Protein AF-A0A3D3ZJL8-F1 (afdb_monomer)

Foldseek 3Di:
DDDDDLVVVLVVLVVVQVVCVVVVLVQWDKAQNDCQAQNHGPSDIDTDSHDCVVVVHDPGDHNPVVVVVVVVVVVVVVVVVVVVVCVVVVPD

Sequence (92 aa):
IQFGEVEQLKSNARARLGLLHERGVEDARLYGVDDNILEGGLNSFFLLLDEPAIYNLPENPLRPSNNVVPASLWTVVTALLLGLMGIIFFKE

Structure (mmCIF, N/CA/C/O backbone):
data_AF-A0A3D3ZJL8-F1
#
_entry.id   AF-A0A3D3ZJL8-F1
#
loop_
_atom_site.group_PDB
_atom_site.id
_atom_site.type_symbol
_atom_site.label_atom_id
_atom_site.label_alt_id
_atom_site.label_comp_id
_atom_site.label_asym_id
_atom_site.label_entity_id
_atom_site.label_seq_id
_atom_site.pdbx_PDB_ins_code
_atom_site.Cartn_x
_atom_site.Cartn_y
_atom_site.Cartn_z
_atom_site.occupancy
_atom_site.B_iso_or_equiv
_atom_site.auth_seq_id
_atom_site.auth_comp_id
_atom_site.auth_asym_id
_atom_site.auth_atom_id
_atom_site.pdbx_PDB_model_num
ATOM 1 N N . ILE A 1 1 ? -11.738 10.389 11.162 1.00 87.81 1 ILE A N 1
ATOM 2 C CA . ILE A 1 1 ? -10.330 10.386 10.697 1.00 87.81 1 ILE A CA 1
ATOM 3 C C . ILE A 1 1 ? -9.457 10.685 11.908 1.00 87.81 1 ILE A C 1
ATOM 5 O O . ILE A 1 1 ? -9.800 11.598 12.648 1.00 87.81 1 ILE A O 1
ATOM 9 N N . GLN A 1 2 ? -8.421 9.882 12.157 1.00 93.50 2 GLN A N 1
ATOM 10 C CA . GLN A 1 2 ? -7.432 10.114 13.218 1.00 93.50 2 GLN A CA 1
ATOM 11 C C . GLN A 1 2 ? -6.101 10.508 12.569 1.00 93.50 2 GLN A C 1
ATOM 13 O O . GLN A 1 2 ? -5.801 10.037 11.475 1.00 93.50 2 GLN A O 1
ATOM 18 N N . PHE A 1 3 ? -5.333 11.376 13.221 1.00 95.06 3 PHE A N 1
ATOM 19 C CA . PHE A 1 3 ? -4.052 11.880 12.725 1.00 95.06 3 PHE A CA 1
ATOM 20 C C . PHE A 1 3 ? -3.074 12.033 13.893 1.00 95.06 3 PHE A C 1
ATOM 22 O O . PHE A 1 3 ? -3.498 12.349 15.005 1.00 95.06 3 PHE A O 1
ATOM 29 N N . GLY A 1 4 ? -1.786 11.795 13.652 1.00 95.00 4 GLY A N 1
ATOM 30 C CA . GLY A 1 4 ? -0.760 11.767 14.690 1.00 95.00 4 GLY A CA 1
ATOM 31 C C . GLY A 1 4 ? 0.443 10.918 14.290 1.00 95.00 4 GLY A C 1
ATOM 32 O O . GLY A 1 4 ? 0.670 10.661 13.109 1.00 95.00 4 GLY A O 1
ATOM 33 N N . GLU A 1 5 ? 1.207 10.484 15.288 1.00 94.44 5 GLU A N 1
ATOM 34 C CA . GLU A 1 5 ? 2.372 9.623 15.092 1.00 94.44 5 GLU A CA 1
ATOM 35 C C . GLU A 1 5 ? 1.973 8.264 14.496 1.00 94.44 5 GLU A C 1
ATOM 37 O O . GLU A 1 5 ? 1.071 7.591 14.999 1.00 94.44 5 GLU A O 1
ATOM 42 N N . VAL A 1 6 ? 2.661 7.854 13.425 1.00 91.88 6 VAL A N 1
ATOM 43 C CA . VAL A 1 6 ? 2.310 6.664 12.634 1.00 91.88 6 VAL A CA 1
ATOM 44 C C . VAL A 1 6 ? 2.271 5.403 13.496 1.00 91.88 6 VAL A C 1
ATOM 46 O O . VAL A 1 6 ? 1.287 4.671 13.443 1.00 91.88 6 VAL A O 1
ATOM 49 N N . GLU A 1 7 ? 3.283 5.167 14.332 1.00 91.88 7 GLU A N 1
ATOM 50 C CA . GLU A 1 7 ? 3.348 3.964 15.172 1.00 91.88 7 GLU A CA 1
ATOM 51 C C . GLU A 1 7 ? 2.220 3.914 16.214 1.00 91.88 7 GLU A C 1
ATOM 53 O O . GLU A 1 7 ? 1.583 2.873 16.404 1.00 91.88 7 GLU A O 1
ATOM 58 N N . GLN A 1 8 ? 1.881 5.059 16.816 1.00 95.12 8 GLN A N 1
ATOM 59 C CA . GLN A 1 8 ? 0.742 5.175 17.728 1.00 95.12 8 GLN A CA 1
ATOM 60 C C . GLN A 1 8 ? -0.574 4.856 17.004 1.00 95.12 8 GLN A C 1
ATOM 62 O O . GLN A 1 8 ? -1.400 4.091 17.507 1.00 95.12 8 GLN A O 1
ATOM 67 N N . LEU A 1 9 ? -0.769 5.410 15.803 1.00 95.00 9 LEU A N 1
ATOM 68 C CA . LEU A 1 9 ? -1.966 5.157 15.007 1.00 95.00 9 LEU A CA 1
ATOM 69 C C . LEU A 1 9 ? -2.057 3.683 14.585 1.00 95.00 9 LEU A C 1
ATOM 71 O O . LEU A 1 9 ? -3.146 3.111 14.650 1.00 95.00 9 LEU A O 1
ATOM 75 N N . LYS A 1 10 ? -0.943 3.051 14.182 1.00 93.44 10 LYS A N 1
ATOM 76 C CA . LYS A 1 10 ? -0.902 1.622 13.826 1.00 93.44 10 LYS A CA 1
ATOM 77 C C . LYS A 1 10 ? -1.327 0.759 15.015 1.00 93.44 10 LYS A C 1
ATOM 79 O O . LYS A 1 10 ? -2.163 -0.131 14.858 1.00 93.44 10 LYS A O 1
ATOM 84 N N . SER A 1 11 ? -0.810 1.052 16.210 1.00 95.12 11 SER A N 1
ATOM 85 C CA . SER A 1 11 ? -1.195 0.364 17.449 1.00 95.12 11 SER A CA 1
ATOM 86 C C . SER A 1 11 ? -2.698 0.494 17.733 1.00 95.12 11 SER A C 1
ATOM 88 O O . SER A 1 11 ? -3.396 -0.509 17.907 1.00 95.12 11 SER A O 1
ATOM 90 N N . ASN A 1 12 ? -3.230 1.718 17.669 1.00 95.94 12 ASN A N 1
ATOM 91 C CA . ASN A 1 12 ? -4.654 1.988 17.881 1.00 95.94 12 ASN A CA 1
ATOM 92 C C . ASN A 1 12 ? -5.543 1.256 16.863 1.00 95.94 12 ASN A C 1
ATOM 94 O O . ASN A 1 12 ? -6.614 0.758 17.212 1.00 95.94 12 ASN A O 1
ATOM 98 N N . ALA A 1 13 ? -5.104 1.174 15.607 1.00 95.50 13 ALA A N 1
ATOM 99 C CA . ALA A 1 13 ? -5.838 0.502 14.544 1.00 95.50 13 ALA A CA 1
ATOM 100 C C . ALA A 1 13 ? -5.902 -1.017 14.749 1.00 95.50 13 ALA A C 1
ATOM 102 O O . ALA A 1 13 ? -6.977 -1.597 14.602 1.00 95.50 13 ALA A O 1
ATOM 103 N N . ARG A 1 14 ? -4.798 -1.651 15.171 1.00 95.88 14 ARG A N 1
ATOM 104 C CA . ARG A 1 14 ? -4.783 -3.079 15.539 1.00 95.88 14 ARG A CA 1
ATOM 105 C C . ARG A 1 14 ? -5.685 -3.368 16.735 1.00 95.88 14 ARG A C 1
ATOM 107 O O . ARG A 1 14 ? -6.465 -4.313 16.693 1.00 95.88 14 ARG A O 1
ATOM 114 N N . ALA A 1 15 ? -5.641 -2.525 17.768 1.00 96.88 15 ALA A N 1
ATOM 115 C CA . ALA A 1 15 ? -6.537 -2.658 18.916 1.00 96.88 15 ALA A CA 1
ATOM 116 C C . ALA A 1 15 ? -8.011 -2.535 18.495 1.00 96.88 15 ALA A C 1
ATOM 118 O O . ALA A 1 15 ? -8.865 -3.311 18.923 1.00 96.88 15 ALA A O 1
ATOM 119 N N . ARG A 1 16 ? -8.320 -1.584 17.606 1.00 96.81 16 ARG A N 1
ATOM 120 C CA . ARG A 1 16 ? -9.676 -1.403 17.085 1.00 96.81 16 ARG A CA 1
ATOM 121 C C . ARG A 1 16 ? -10.141 -2.580 16.227 1.00 96.81 16 ARG A C 1
ATOM 123 O O . ARG A 1 16 ? -11.316 -2.923 16.314 1.00 96.81 16 ARG A O 1
ATOM 130 N N . LEU A 1 17 ? -9.253 -3.173 15.432 1.00 96.94 17 LEU A N 1
ATOM 131 C CA . LEU A 1 17 ? -9.541 -4.379 14.659 1.00 96.94 17 LEU A CA 1
ATOM 132 C C . LEU A 1 17 ? -9.943 -5.537 15.583 1.00 96.94 17 LEU A C 1
ATOM 134 O O . LEU A 1 17 ? -11.009 -6.112 15.390 1.00 96.94 17 LEU A O 1
ATOM 138 N N . GLY A 1 18 ? -9.163 -5.794 16.639 1.00 97.06 18 GLY A N 1
ATOM 139 C CA . GLY A 1 18 ? -9.495 -6.826 17.629 1.00 97.06 18 GLY A CA 1
ATOM 140 C C . GLY A 1 18 ? -10.873 -6.612 18.262 1.00 97.06 18 GLY A C 1
ATOM 141 O O . GLY A 1 18 ? -11.690 -7.526 18.292 1.00 97.06 18 GLY A O 1
ATOM 142 N N . LEU A 1 19 ? -11.196 -5.371 18.646 1.00 97.38 19 LEU A N 1
ATOM 143 C CA . LEU A 1 19 ? -12.524 -5.025 19.171 1.00 97.38 19 LEU A CA 1
ATOM 144 C C . LEU A 1 19 ? -13.670 -5.253 18.173 1.00 97.38 19 LEU A C 1
ATOM 146 O O . LEU A 1 19 ? -14.810 -5.429 18.597 1.00 97.38 19 LEU A O 1
ATOM 150 N N . LEU A 1 20 ? -13.423 -5.159 16.864 1.00 97.12 20 LEU A N 1
ATOM 151 C CA . LEU A 1 20 ? -14.438 -5.439 15.843 1.00 97.12 20 LEU A CA 1
ATOM 152 C C . LEU A 1 20 ? -14.640 -6.942 15.663 1.00 97.12 20 LEU A C 1
ATOM 154 O O . LEU A 1 20 ? -15.785 -7.390 15.613 1.00 97.12 20 LEU A O 1
ATOM 158 N N . HIS A 1 21 ? -13.548 -7.706 15.648 1.00 97.12 21 HIS A N 1
ATOM 159 C CA . HIS A 1 21 ? -13.591 -9.167 15.609 1.00 97.12 21 HIS A CA 1
ATOM 160 C C . HIS A 1 21 ? -14.317 -9.739 16.831 1.00 97.12 21 HIS A C 1
ATOM 162 O O . HIS A 1 21 ? -15.232 -10.539 16.672 1.00 97.12 21 HIS A O 1
ATOM 168 N N . GLU A 1 22 ? -14.036 -9.237 18.037 1.00 97.00 22 GLU A N 1
ATOM 169 C CA . GLU A 1 22 ? -14.758 -9.616 19.266 1.00 97.00 22 GLU A CA 1
ATOM 170 C C . GLU A 1 22 ? -16.265 -9.311 19.214 1.00 97.00 22 GLU A C 1
ATOM 172 O O . GLU A 1 22 ? -17.063 -9.946 19.902 1.00 97.00 22 GLU A O 1
ATOM 177 N N . 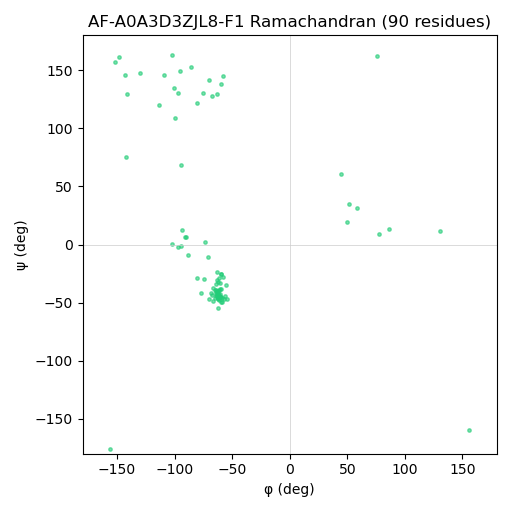ARG A 1 23 ? -16.673 -8.330 18.402 1.00 96.31 23 ARG A N 1
ATOM 178 C CA .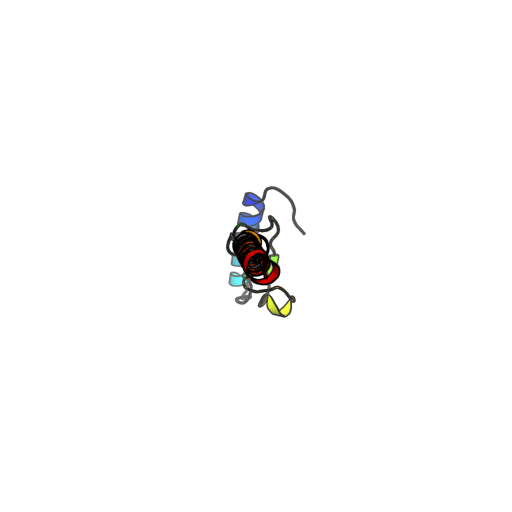 ARG A 1 23 ? -18.079 -7.942 18.204 1.00 96.31 23 ARG A CA 1
ATOM 179 C C . ARG A 1 23 ? -18.752 -8.685 17.047 1.00 96.31 23 ARG A C 1
ATOM 181 O O . ARG A 1 23 ? -19.885 -8.348 16.712 1.00 96.31 23 ARG A O 1
ATOM 188 N N . GLY A 1 24 ? -18.077 -9.669 16.451 1.00 96.12 24 GLY A N 1
ATOM 189 C CA . GLY A 1 24 ? -18.602 -10.508 15.372 1.00 96.12 24 GLY A CA 1
ATOM 190 C C . GLY A 1 24 ? -18.438 -9.933 13.964 1.00 96.12 24 GLY A C 1
ATOM 191 O O . GLY A 1 24 ? -19.069 -10.430 13.039 1.00 96.12 24 GLY A O 1
ATOM 192 N N . VAL A 1 25 ? -17.622 -8.891 13.775 1.00 96.31 25 VAL A N 1
ATOM 193 C CA . VAL A 1 25 ? -17.333 -8.325 12.445 1.00 96.31 25 VAL A CA 1
ATOM 194 C C . VAL A 1 25 ? -16.050 -8.947 11.894 1.00 96.31 25 VAL A C 1
ATOM 196 O O . VAL A 1 25 ? -15.024 -8.277 11.826 1.00 96.31 25 VAL A O 1
ATOM 199 N N . GLU A 1 26 ? -16.084 -10.239 11.563 1.00 94.38 26 GLU A N 1
ATOM 200 C CA . GLU A 1 26 ? -14.895 -11.028 11.183 1.00 94.38 26 GLU A CA 1
ATOM 201 C C . GLU A 1 26 ? -14.214 -10.539 9.893 1.00 94.38 26 GLU A C 1
ATOM 203 O O . GLU A 1 26 ? -12.988 -10.584 9.791 1.00 94.38 26 GLU A O 1
ATOM 208 N N . ASP A 1 27 ? -14.980 -9.972 8.957 1.00 94.88 27 ASP A N 1
ATOM 209 C CA . ASP A 1 27 ? -14.471 -9.468 7.670 1.00 94.88 27 ASP A CA 1
ATOM 210 C C . ASP A 1 27 ? -13.624 -8.191 7.790 1.00 94.88 27 ASP A C 1
ATOM 212 O O . ASP A 1 27 ? -12.945 -7.785 6.833 1.00 94.88 27 ASP A O 1
ATOM 216 N N . ALA A 1 28 ? -13.635 -7.565 8.976 1.00 96.38 28 ALA A N 1
ATOM 217 C CA . ALA A 1 28 ? -12.855 -6.373 9.243 1.00 96.38 28 ALA A CA 1
ATOM 218 C C . ALA A 1 28 ? -11.358 -6.641 9.048 1.00 96.38 28 ALA A C 1
ATOM 220 O O . ALA A 1 28 ? -10.819 -7.665 9.472 1.00 96.38 28 ALA A O 1
ATOM 221 N N . ARG A 1 29 ? -10.667 -5.688 8.422 1.00 93.69 29 ARG A N 1
ATOM 222 C CA . ARG A 1 29 ? -9.245 -5.801 8.080 1.00 93.69 29 ARG A CA 1
ATOM 223 C C . ARG A 1 29 ? -8.569 -4.444 8.023 1.00 93.69 29 ARG A C 1
ATOM 225 O O . ARG A 1 29 ? -9.206 -3.414 7.809 1.00 93.69 29 ARG A O 1
ATOM 232 N N . LEU A 1 30 ? -7.254 -4.444 8.195 1.00 93.88 30 LEU A N 1
ATOM 233 C CA . LEU A 1 30 ? -6.434 -3.248 8.042 1.00 93.88 30 LEU A CA 1
ATOM 234 C C . LEU A 1 30 ? -5.824 -3.213 6.642 1.00 93.88 30 LEU A C 1
ATOM 236 O O . LEU A 1 30 ? -5.223 -4.182 6.194 1.00 93.88 30 LEU A O 1
ATOM 240 N N . TYR A 1 31 ? -5.966 -2.079 5.965 1.00 92.25 31 TYR A N 1
ATOM 241 C CA . TYR A 1 31 ? -5.439 -1.846 4.627 1.00 92.25 31 TYR A CA 1
ATOM 242 C C . TYR A 1 31 ? -4.343 -0.782 4.672 1.00 92.25 31 TYR A C 1
ATOM 244 O O . TYR A 1 31 ? -4.594 0.350 5.088 1.00 92.25 31 TYR A O 1
ATOM 252 N N . GLY A 1 32 ? -3.127 -1.143 4.251 1.00 89.31 32 GLY A N 1
ATOM 253 C CA . GLY A 1 32 ? -1.966 -0.241 4.213 1.00 89.31 32 GLY A CA 1
ATOM 254 C C . GLY A 1 32 ? -1.285 0.021 5.558 1.00 89.31 32 GLY A C 1
ATOM 255 O O . GLY A 1 32 ? -0.439 0.908 5.636 1.00 89.31 32 GLY A O 1
ATOM 256 N N . VAL A 1 33 ? -1.655 -0.712 6.618 1.00 89.56 33 VAL A N 1
ATOM 257 C CA . VAL A 1 33 ? -1.020 -0.581 7.945 1.00 89.56 33 VAL A CA 1
ATOM 258 C C . VAL A 1 33 ? 0.376 -1.213 7.978 1.00 89.56 33 VAL A C 1
ATOM 260 O O . VAL A 1 33 ? 1.248 -0.747 8.713 1.00 89.56 33 VAL A O 1
ATOM 263 N N . ASP A 1 34 ? 0.565 -2.247 7.160 1.00 82.00 34 ASP A N 1
ATOM 264 C CA . ASP A 1 34 ? 1.816 -2.967 6.965 1.00 82.00 34 ASP A CA 1
ATOM 265 C C . ASP A 1 34 ? 2.485 -2.523 5.659 1.00 82.00 34 ASP A C 1
ATOM 267 O O . ASP A 1 34 ? 1.842 -1.971 4.759 1.00 82.00 34 ASP A O 1
ATOM 271 N N . ASP A 1 35 ? 3.772 -2.831 5.520 1.00 75.50 35 ASP A N 1
ATOM 272 C CA . ASP A 1 35 ? 4.598 -2.368 4.397 1.00 75.50 35 ASP A CA 1
ATOM 273 C C . ASP A 1 35 ? 4.299 -3.082 3.064 1.00 75.50 35 ASP A C 1
ATOM 275 O O . ASP A 1 35 ? 4.929 -2.786 2.049 1.00 75.50 35 ASP A O 1
ATOM 279 N N . ASN A 1 36 ? 3.313 -3.984 3.049 1.00 75.31 36 ASN A N 1
ATOM 280 C CA . ASN A 1 36 ? 2.885 -4.733 1.867 1.00 75.31 36 ASN A CA 1
ATOM 281 C C . ASN A 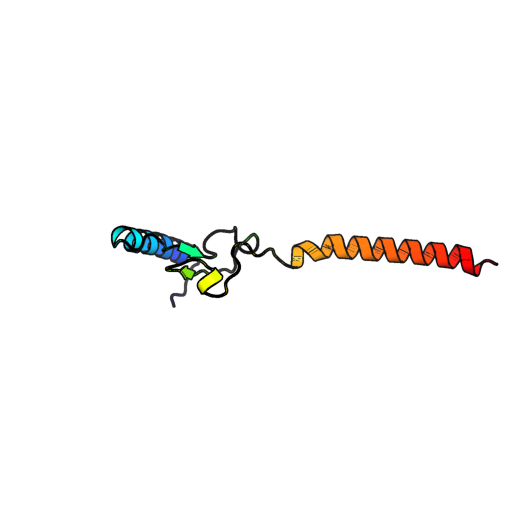1 36 ? 2.299 -3.822 0.780 1.00 75.31 36 ASN A C 1
ATOM 283 O O . ASN A 1 36 ? 2.475 -4.080 -0.406 1.00 75.31 36 ASN A O 1
ATOM 287 N N . ILE A 1 37 ? 1.613 -2.744 1.169 1.00 81.62 37 ILE A N 1
ATOM 288 C CA . ILE A 1 37 ? 1.032 -1.802 0.210 1.00 81.62 37 ILE A CA 1
ATOM 289 C C . ILE A 1 37 ? 2.120 -0.852 -0.271 1.00 81.62 37 ILE A C 1
ATOM 291 O O . ILE A 1 37 ? 2.710 -0.117 0.528 1.00 81.62 37 ILE A O 1
ATOM 295 N N . LEU A 1 38 ? 2.343 -0.840 -1.590 1.00 78.00 38 LEU A N 1
ATOM 296 C CA . LEU A 1 38 ? 3.359 -0.016 -2.232 1.00 78.00 38 LEU A CA 1
ATOM 297 C C . LEU A 1 38 ? 4.738 -0.194 -1.584 1.00 78.00 38 LEU A C 1
ATOM 299 O O . LEU A 1 38 ? 5.455 0.787 -1.490 1.00 78.00 38 LEU A O 1
ATOM 303 N N . GLU A 1 39 ? 5.120 -1.380 -1.103 1.00 73.69 39 GLU A N 1
ATOM 304 C CA . GLU A 1 39 ? 6.488 -1.683 -0.633 1.00 73.69 39 GLU A CA 1
ATOM 305 C C . GLU A 1 39 ? 7.099 -0.572 0.255 1.00 73.69 39 GLU A C 1
ATOM 307 O O . GLU A 1 39 ? 8.056 0.104 -0.127 1.00 73.69 39 GLU A O 1
ATOM 312 N N . GLY A 1 40 ? 6.472 -0.276 1.395 1.00 69.00 40 GLY A N 1
ATOM 313 C CA . GLY A 1 40 ? 6.943 0.745 2.349 1.00 69.00 40 GLY A CA 1
ATOM 314 C C . GLY A 1 40 ? 5.892 1.756 2.810 1.00 69.00 40 GLY A C 1
ATOM 315 O O . GLY A 1 40 ? 6.252 2.774 3.399 1.00 69.00 40 GLY A O 1
ATOM 316 N N . GLY A 1 41 ? 4.612 1.499 2.522 1.00 74.62 41 GLY A N 1
ATOM 317 C CA . GLY A 1 41 ? 3.487 2.209 3.125 1.00 74.62 41 GLY A CA 1
ATOM 318 C C . GLY A 1 41 ? 3.239 3.629 2.598 1.00 74.62 41 GLY A C 1
ATOM 319 O O . GLY A 1 41 ? 4.082 4.272 1.972 1.00 74.62 41 GLY A O 1
ATOM 320 N N . LEU A 1 42 ? 2.029 4.130 2.865 1.00 73.62 42 LEU A N 1
ATOM 321 C CA . LEU A 1 42 ? 1.570 5.475 2.483 1.00 73.62 42 LEU A CA 1
ATOM 322 C C . LEU A 1 42 ? 1.584 6.474 3.652 1.00 73.62 42 LEU A C 1
ATOM 324 O O . LEU A 1 42 ? 1.138 7.608 3.489 1.00 73.62 42 LEU A O 1
ATOM 328 N N . ASN A 1 43 ? 2.009 6.042 4.851 1.00 85.62 43 ASN A N 1
ATOM 329 C CA . ASN A 1 43 ? 1.717 6.705 6.138 1.00 85.62 43 ASN A CA 1
ATOM 330 C C . ASN A 1 43 ? 0.221 7.027 6.336 1.00 85.62 43 ASN A C 1
ATOM 332 O O . ASN A 1 43 ? -0.163 7.854 7.158 1.00 85.62 43 ASN A O 1
ATOM 336 N N . SER A 1 44 ? -0.625 6.351 5.567 1.00 89.38 44 SER A N 1
ATOM 337 C CA . SER A 1 44 ? -2.070 6.445 5.565 1.00 89.38 44 SER A CA 1
ATOM 338 C C . SER A 1 44 ? -2.594 5.036 5.369 1.00 89.38 44 SER A C 1
ATOM 340 O O . SER A 1 44 ? -2.131 4.310 4.488 1.00 89.38 44 SER A O 1
ATOM 342 N N . PHE A 1 45 ? -3.515 4.641 6.231 1.00 92.38 45 PHE A N 1
ATOM 343 C CA . PHE A 1 45 ? -4.083 3.307 6.250 1.00 92.38 45 PHE A CA 1
ATOM 344 C C . PHE A 1 45 ? -5.525 3.371 6.728 1.00 92.38 45 PHE A C 1
ATOM 346 O O . PHE A 1 45 ? -5.962 4.348 7.346 1.00 92.38 45 PHE A O 1
ATOM 353 N N . PHE A 1 46 ? -6.264 2.312 6.434 1.00 93.56 46 PHE A N 1
ATOM 354 C CA . PHE A 1 46 ? -7.703 2.259 6.629 1.00 93.56 46 PHE A CA 1
ATOM 355 C C . PHE A 1 46 ? -8.088 0.992 7.379 1.00 93.56 46 PHE A C 1
ATOM 357 O O . PHE A 1 46 ? -7.459 -0.053 7.233 1.00 93.56 46 PHE A O 1
ATOM 364 N N . LEU A 1 47 ? -9.143 1.096 8.179 1.00 95.25 47 LEU A N 1
ATOM 365 C CA . LEU A 1 47 ? -9.838 -0.049 8.747 1.00 95.25 47 LEU A CA 1
ATOM 366 C C . LEU A 1 47 ? -11.077 -0.283 7.889 1.00 95.25 47 LEU A C 1
ATOM 368 O O . LEU A 1 47 ? -11.993 0.540 7.894 1.00 95.25 47 LEU A O 1
ATOM 372 N N . LEU A 1 48 ? -11.056 -1.363 7.123 1.00 95.88 48 LEU A N 1
ATOM 373 C CA . LEU A 1 48 ? -12.138 -1.764 6.235 1.00 95.88 48 LEU A CA 1
ATOM 374 C C . LEU A 1 48 ? -13.017 -2.780 6.958 1.00 95.88 48 LEU A C 1
ATOM 376 O O . LEU A 1 48 ? -12.521 -3.526 7.802 1.00 95.88 48 LEU A O 1
ATOM 380 N N . LEU A 1 49 ? -14.310 -2.794 6.641 1.00 95.88 49 LEU A N 1
ATOM 381 C CA . LEU A 1 49 ? -15.256 -3.789 7.164 1.00 95.88 49 LEU A CA 1
ATOM 382 C C . LEU A 1 49 ? -15.476 -4.952 6.189 1.00 95.88 49 LEU A C 1
ATOM 384 O O . LEU A 1 49 ? -16.236 -5.856 6.503 1.00 95.88 49 LEU A O 1
ATOM 388 N N . ASP A 1 50 ?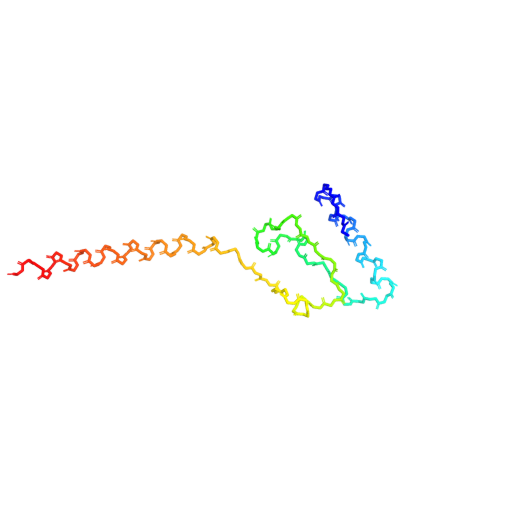 -14.841 -4.888 5.022 1.00 95.19 50 ASP A N 1
ATOM 389 C CA . ASP A 1 50 ? -14.993 -5.827 3.916 1.00 95.19 50 ASP A CA 1
ATOM 390 C C . ASP A 1 50 ? -13.722 -5.791 3.042 1.00 95.19 50 ASP A C 1
ATOM 392 O O . ASP A 1 50 ? -12.745 -5.092 3.356 1.00 95.19 50 ASP A O 1
ATOM 396 N N . GLU A 1 51 ? -13.721 -6.533 1.941 1.00 93.88 51 GLU A N 1
ATOM 397 C CA . GLU A 1 51 ? -12.639 -6.592 0.968 1.00 93.88 51 GLU A CA 1
ATOM 398 C C . GLU A 1 51 ? -12.294 -5.211 0.368 1.00 93.88 51 GLU A C 1
ATOM 400 O O . GLU A 1 51 ? -13.180 -4.389 0.109 1.00 93.88 51 GLU A O 1
ATOM 405 N N . PRO A 1 52 ? -11.004 -4.938 0.071 1.00 93.62 52 PRO A N 1
ATOM 406 C CA . PRO A 1 52 ? -10.571 -3.670 -0.522 1.00 93.62 52 PRO A CA 1
ATOM 407 C C . PRO A 1 52 ? -11.299 -3.329 -1.830 1.00 93.62 52 PRO A C 1
ATOM 409 O O . PRO A 1 52 ? -11.614 -2.161 -2.071 1.00 93.62 52 PRO A O 1
ATOM 412 N N . ALA A 1 53 ? -11.626 -4.342 -2.640 1.00 93.00 53 ALA A N 1
ATOM 413 C CA . ALA A 1 53 ? -12.289 -4.181 -3.930 1.00 93.00 53 ALA A CA 1
ATOM 414 C C . ALA A 1 53 ? -13.673 -3.514 -3.820 1.00 93.00 53 ALA A C 1
ATOM 416 O O . ALA A 1 53 ? -14.026 -2.710 -4.684 1.00 93.00 53 ALA A O 1
ATOM 417 N N . ILE A 1 54 ? -14.414 -3.758 -2.731 1.00 95.75 54 ILE A N 1
ATOM 418 C CA . ILE A 1 54 ? -15.713 -3.112 -2.459 1.00 95.75 54 ILE A CA 1
ATOM 419 C C . ILE A 1 54 ? -15.554 -1.596 -2.310 1.00 95.75 54 ILE A C 1
ATOM 421 O O . ILE A 1 54 ? -16.418 -0.818 -2.715 1.00 95.75 54 ILE A O 1
ATOM 425 N N . TYR A 1 55 ? -14.410 -1.167 -1.782 1.00 94.19 55 TYR A N 1
ATOM 426 C CA . TYR A 1 55 ? -14.042 0.238 -1.625 1.00 94.19 55 TYR A CA 1
ATOM 427 C C . TYR A 1 55 ? -13.224 0.778 -2.805 1.00 94.19 55 TYR A C 1
ATOM 429 O O . TYR A 1 55 ? -12.661 1.869 -2.711 1.00 94.19 55 TYR A O 1
ATOM 437 N N . ASN A 1 56 ? -13.156 0.034 -3.915 1.00 94.12 56 ASN A N 1
ATOM 438 C CA . ASN A 1 56 ? -12.375 0.375 -5.102 1.00 94.12 56 ASN A CA 1
ATOM 439 C C . ASN A 1 56 ? -10.871 0.557 -4.796 1.00 94.12 56 ASN A C 1
ATOM 441 O O . ASN A 1 56 ? -10.184 1.371 -5.421 1.00 94.12 56 ASN A O 1
ATOM 445 N N . LEU A 1 57 ? -10.371 -0.192 -3.809 1.00 91.50 57 LEU A N 1
ATOM 446 C CA . LEU A 1 57 ? -8.966 -0.235 -3.423 1.00 91.50 57 LEU A CA 1
ATOM 447 C C . LEU A 1 57 ? -8.300 -1.489 -4.018 1.00 91.50 57 LEU A C 1
ATOM 449 O O . LEU A 1 57 ? -8.872 -2.578 -3.941 1.00 91.50 57 LEU A O 1
ATOM 453 N N . PRO A 1 58 ? -7.098 -1.365 -4.605 1.00 90.12 58 PRO A N 1
ATOM 454 C CA . PRO A 1 58 ? -6.354 -2.511 -5.122 1.00 90.12 58 PRO A CA 1
ATOM 455 C C . PRO A 1 58 ? 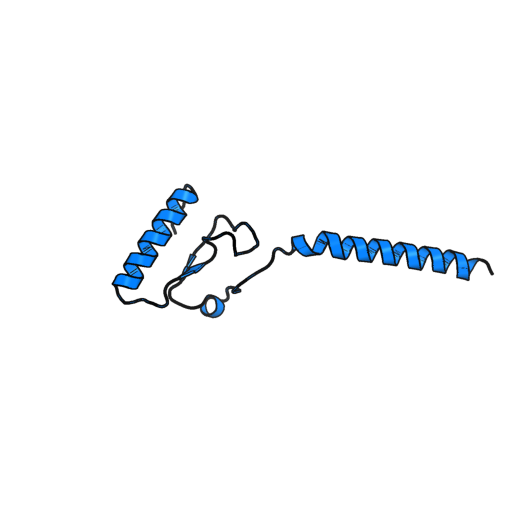-5.825 -3.383 -3.977 1.00 90.12 58 PRO A C 1
ATOM 457 O O . PRO A 1 58 ? -5.351 -2.857 -2.982 1.00 90.12 58 PRO A O 1
ATOM 460 N N . GLU A 1 59 ? -5.829 -4.708 -4.115 1.00 85.69 59 GLU A N 1
ATOM 461 C CA . GLU A 1 59 ? -5.370 -5.603 -3.036 1.00 85.69 59 GLU A CA 1
ATOM 462 C C . GLU A 1 59 ? -3.865 -5.507 -2.756 1.00 85.69 59 GLU A C 1
ATOM 464 O O . GLU A 1 59 ? -3.449 -5.467 -1.600 1.00 85.69 59 GLU A O 1
ATOM 469 N N . ASN A 1 60 ? -3.046 -5.464 -3.810 1.00 83.88 60 ASN A N 1
ATOM 470 C CA . ASN A 1 60 ? -1.589 -5.425 -3.698 1.00 83.88 60 ASN A CA 1
ATOM 471 C C . ASN A 1 60 ? -0.974 -4.515 -4.778 1.00 83.88 60 ASN A C 1
ATOM 473 O O . ASN A 1 60 ? -0.480 -4.996 -5.802 1.00 83.88 60 ASN A O 1
ATOM 477 N N . PRO A 1 61 ? -1.066 -3.184 -4.617 1.00 85.69 61 PRO A N 1
ATOM 478 C CA . PRO A 1 61 ? -0.493 -2.247 -5.567 1.00 85.69 61 PRO A CA 1
ATOM 479 C C . PRO A 1 61 ? 1.032 -2.172 -5.410 1.00 85.69 61 PRO A C 1
ATOM 481 O O . PRO A 1 61 ? 1.554 -1.938 -4.319 1.00 85.69 61 PRO A O 1
ATOM 484 N N . LEU A 1 62 ? 1.742 -2.295 -6.532 1.00 84.50 62 LEU A N 1
ATOM 485 C CA . LEU A 1 62 ? 3.189 -2.088 -6.618 1.00 84.50 62 LEU A CA 1
ATOM 486 C C . LEU A 1 62 ? 3.516 -0.604 -6.824 1.00 84.50 62 LEU A C 1
ATOM 488 O O . LEU A 1 62 ? 2.728 0.139 -7.420 1.00 84.50 62 LEU A O 1
ATOM 492 N N . ARG A 1 63 ? 4.702 -0.162 -6.384 1.00 87.62 63 ARG A N 1
ATOM 493 C CA . ARG A 1 63 ? 5.162 1.204 -6.672 1.00 87.62 63 ARG A CA 1
ATOM 494 C C . ARG A 1 63 ? 5.439 1.351 -8.174 1.00 87.62 63 ARG A C 1
ATOM 496 O O . ARG A 1 63 ? 6.270 0.614 -8.706 1.00 87.62 63 ARG A O 1
ATOM 503 N N . PRO A 1 64 ? 4.874 2.364 -8.857 1.00 87.12 64 PRO A N 1
ATOM 504 C CA . PRO A 1 64 ? 5.208 2.630 -10.259 1.00 87.12 64 PRO A CA 1
ATOM 505 C C . PRO A 1 64 ? 6.705 2.892 -10.488 1.00 87.12 64 PRO A C 1
ATOM 507 O O . PRO A 1 64 ? 7.235 2.590 -11.557 1.00 87.12 64 PRO A O 1
ATOM 510 N N . SER A 1 65 ? 7.409 3.411 -9.473 1.00 88.62 65 SER A N 1
ATOM 511 C CA . SER A 1 65 ? 8.855 3.660 -9.515 1.00 88.62 65 SER A CA 1
ATOM 512 C C . SER A 1 65 ? 9.687 2.404 -9.775 1.00 88.62 65 SER A C 1
ATOM 514 O O . SER A 1 65 ? 10.776 2.514 -10.338 1.00 88.62 65 SER A O 1
ATOM 516 N N . ASN A 1 66 ? 9.177 1.218 -9.432 1.00 89.06 66 ASN A N 1
ATOM 517 C CA . ASN A 1 66 ? 9.888 -0.047 -9.625 1.00 89.06 66 ASN A CA 1
ATOM 518 C C . ASN A 1 66 ? 10.143 -0.341 -11.111 1.00 89.06 66 ASN A C 1
ATOM 520 O O . ASN A 1 66 ? 11.112 -1.014 -11.458 1.00 89.06 66 ASN A O 1
ATOM 524 N N . ASN A 1 67 ? 9.335 0.240 -12.001 1.00 91.25 67 ASN A N 1
ATOM 525 C CA . ASN A 1 67 ? 9.465 0.052 -13.443 1.00 91.25 67 ASN A CA 1
ATOM 526 C C . ASN A 1 67 ? 10.424 1.049 -14.113 1.00 91.25 67 ASN A C 1
ATOM 528 O O . ASN A 1 67 ? 10.756 0.872 -15.284 1.00 91.25 67 ASN A O 1
ATOM 532 N N . VAL A 1 68 ? 10.901 2.080 -13.406 1.00 94.69 68 VAL A N 1
ATOM 533 C CA . VAL A 1 68 ? 11.719 3.150 -14.007 1.00 94.69 68 VAL A CA 1
ATOM 534 C C . VAL A 1 68 ? 13.072 2.624 -14.484 1.00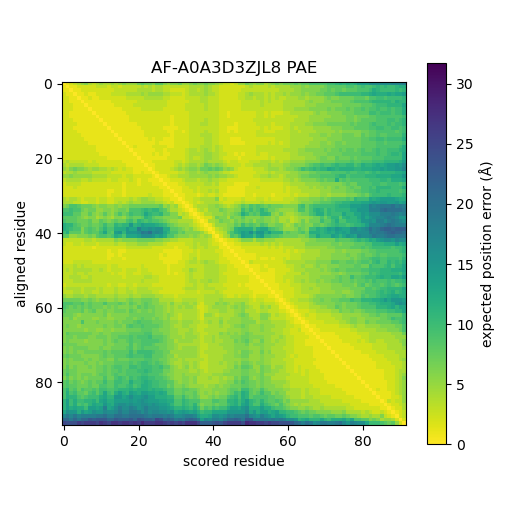 94.69 68 VAL A C 1
ATOM 536 O O . VAL A 1 68 ? 13.464 2.869 -15.624 1.00 94.69 68 VAL A O 1
ATOM 539 N N . VAL A 1 69 ? 13.782 1.880 -13.634 1.00 95.06 69 VAL A N 1
ATOM 540 C CA . VAL A 1 69 ? 15.104 1.318 -13.955 1.00 95.06 69 VAL A CA 1
ATOM 541 C C . VAL A 1 69 ? 15.047 0.336 -15.134 1.00 95.06 69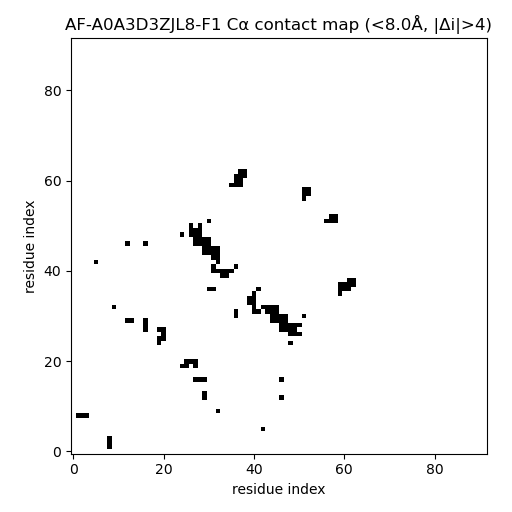 VAL A C 1
ATOM 543 O O . VAL A 1 69 ? 15.766 0.566 -16.110 1.00 95.06 69 VAL A O 1
ATOM 546 N N . PRO A 1 70 ? 14.205 -0.720 -15.122 1.00 95.38 70 PRO A N 1
ATOM 547 C CA . PRO A 1 70 ? 14.156 -1.663 -16.238 1.00 95.38 70 PRO A CA 1
ATOM 548 C C . PRO A 1 70 ? 13.714 -0.996 -17.547 1.00 95.38 70 PRO A C 1
ATOM 550 O O . PRO A 1 70 ? 14.310 -1.260 -18.590 1.00 95.38 70 PRO A O 1
ATOM 553 N N . ALA A 1 71 ? 12.733 -0.085 -17.513 1.00 95.44 71 ALA A N 1
ATOM 554 C CA . ALA A 1 71 ? 12.301 0.638 -18.712 1.00 95.44 71 ALA A CA 1
ATOM 555 C C . ALA A 1 71 ? 13.411 1.538 -19.286 1.00 95.44 71 ALA A C 1
ATOM 557 O O . ALA A 1 71 ? 13.609 1.599 -20.504 1.00 95.44 71 ALA A O 1
ATOM 558 N N . SER A 1 72 ? 14.178 2.201 -18.416 1.00 96.69 72 SER A N 1
ATOM 559 C CA . SER A 1 72 ? 15.322 3.023 -18.827 1.00 96.69 72 SER A CA 1
ATOM 560 C C . SER A 1 72 ? 16.402 2.184 -19.514 1.00 96.69 72 SER A C 1
ATOM 562 O O . SER A 1 72 ? 16.912 2.583 -20.559 1.00 96.69 72 SER A O 1
ATOM 564 N N . LEU A 1 73 ? 16.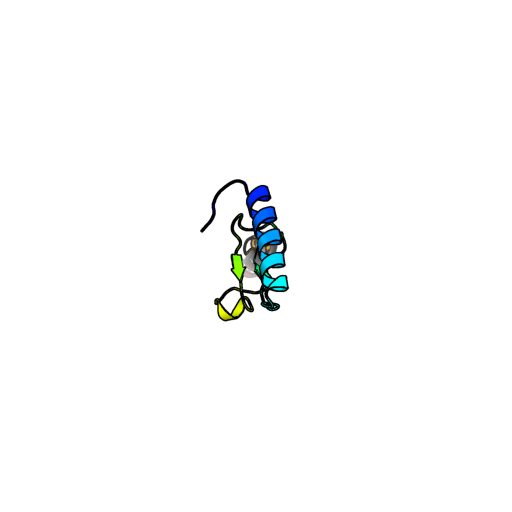709 0.993 -18.989 1.00 97.81 73 LEU A N 1
ATOM 565 C CA . LEU A 1 73 ? 17.679 0.078 -19.602 1.00 97.81 73 LEU A CA 1
ATOM 566 C C . LEU A 1 73 ? 17.243 -0.362 -21.003 1.00 97.81 73 LEU A C 1
ATOM 568 O O . LEU A 1 73 ? 18.039 -0.292 -21.938 1.00 97.81 73 LEU A O 1
ATOM 572 N N . TRP A 1 74 ? 15.975 -0.740 -21.176 1.00 97.75 74 TRP A N 1
ATOM 573 C CA . TRP A 1 74 ? 15.429 -1.080 -22.494 1.00 97.75 74 TRP A CA 1
ATOM 574 C C . TRP A 1 74 ? 15.524 0.074 -23.489 1.00 97.75 74 TRP A C 1
ATOM 576 O O . TRP A 1 74 ? 15.842 -0.139 -24.660 1.00 97.75 74 TRP A O 1
ATOM 586 N N . THR A 1 75 ? 15.300 1.299 -23.018 1.00 97.69 75 THR A N 1
ATOM 587 C CA . THR A 1 75 ? 15.408 2.505 -23.845 1.00 97.69 75 THR A CA 1
ATOM 588 C C . THR A 1 75 ? 16.847 2.719 -24.311 1.00 97.69 75 THR A C 1
ATOM 590 O O . THR A 1 75 ? 17.082 2.931 -25.500 1.00 97.69 75 THR A O 1
ATOM 593 N N . VAL A 1 76 ? 17.823 2.591 -23.405 1.00 98.25 76 VAL A N 1
ATOM 594 C CA . VAL A 1 76 ? 19.255 2.702 -23.730 1.00 98.25 76 VAL A CA 1
ATOM 595 C C . VAL A 1 76 ? 19.681 1.629 -24.731 1.00 98.25 76 VAL A C 1
ATOM 597 O O . VAL A 1 76 ? 20.307 1.950 -25.738 1.00 98.25 76 VAL A O 1
ATOM 600 N N . VAL A 1 77 ? 19.306 0.367 -24.504 1.00 98.38 77 VAL A N 1
ATOM 601 C CA . VAL A 1 77 ? 19.616 -0.742 -25.424 1.00 98.38 77 VAL A CA 1
ATOM 602 C C . VAL A 1 77 ? 19.032 -0.478 -26.811 1.00 98.38 77 VAL A C 1
ATOM 604 O O . VAL A 1 77 ? 19.736 -0.603 -27.812 1.00 98.38 77 VAL A O 1
ATOM 607 N N . THR A 1 78 ? 17.770 -0.054 -26.874 1.00 98.31 78 THR A N 1
ATOM 608 C CA . THR A 1 78 ? 17.094 0.263 -28.138 1.00 98.31 78 THR A CA 1
ATOM 609 C C . THR A 1 78 ? 17.800 1.401 -28.874 1.00 98.31 78 THR A C 1
ATOM 611 O O . THR A 1 78 ? 18.054 1.292 -30.072 1.00 98.31 78 THR A O 1
ATOM 614 N N . ALA A 1 79 ? 18.181 2.466 -28.164 1.00 98.31 79 ALA A N 1
ATOM 615 C CA . ALA A 1 79 ? 18.902 3.594 -28.745 1.00 98.31 79 ALA A CA 1
ATOM 616 C C . ALA A 1 79 ? 20.271 3.181 -29.314 1.00 98.31 79 ALA A C 1
ATOM 618 O O . ALA A 1 79 ? 20.623 3.597 -30.417 1.00 98.31 79 ALA A O 1
ATOM 619 N N . LEU A 1 80 ? 21.022 2.327 -28.606 1.00 98.38 80 LEU A N 1
ATOM 620 C CA . LEU A 1 80 ? 22.305 1.807 -29.088 1.00 98.38 80 LEU A CA 1
ATOM 621 C C . LEU A 1 80 ? 22.136 0.940 -30.341 1.00 98.38 80 LEU A C 1
ATOM 623 O O . LEU A 1 80 ? 22.886 1.111 -31.300 1.00 98.38 80 LEU A O 1
ATOM 627 N N . LEU A 1 81 ? 21.142 0.046 -30.363 1.00 98.12 81 LEU A N 1
ATOM 628 C CA . LEU A 1 81 ? 20.858 -0.803 -31.524 1.00 98.12 81 LEU A CA 1
ATOM 629 C C . LEU A 1 81 ? 20.468 0.024 -32.753 1.00 98.12 81 LEU A C 1
ATOM 631 O O . LEU A 1 81 ? 21.022 -0.189 -33.830 1.00 98.12 81 LEU A O 1
ATOM 635 N N . LEU A 1 82 ? 19.568 0.999 -32.589 1.00 97.88 82 LEU A N 1
ATOM 636 C CA . LEU A 1 82 ? 19.174 1.904 -33.672 1.00 97.88 82 LEU A CA 1
ATOM 637 C C . LEU A 1 82 ? 20.351 2.756 -34.160 1.00 97.88 82 LEU A C 1
ATOM 639 O O . LEU A 1 82 ? 20.512 2.934 -35.365 1.00 97.88 82 LEU A O 1
ATOM 643 N N . GLY A 1 83 ? 21.203 3.238 -33.249 1.00 97.06 83 GLY A N 1
ATOM 644 C CA . GLY A 1 83 ? 22.415 3.979 -33.599 1.00 97.06 83 GLY A CA 1
ATOM 645 C C . GLY A 1 83 ? 23.403 3.143 -34.418 1.00 97.06 83 GLY A C 1
ATOM 646 O O . GLY A 1 83 ? 23.881 3.597 -35.456 1.00 97.06 83 GLY A O 1
ATOM 647 N N . LEU A 1 84 ? 23.665 1.900 -33.999 1.00 97.06 84 LEU A N 1
ATOM 648 C CA . LEU A 1 84 ? 24.526 0.966 -34.733 1.00 97.06 84 LEU A CA 1
ATOM 649 C C . LEU A 1 84 ? 23.942 0.605 -36.102 1.00 97.06 84 LEU A C 1
ATOM 651 O O . LEU A 1 84 ? 24.675 0.605 -37.090 1.00 97.06 84 LEU A O 1
ATOM 655 N N . MET A 1 85 ? 22.633 0.348 -36.183 1.00 96.38 85 MET A N 1
ATOM 656 C CA . MET A 1 85 ? 21.963 0.126 -37.465 1.00 96.38 85 MET A CA 1
ATOM 657 C C . MET A 1 85 ? 22.089 1.345 -38.377 1.00 96.38 85 MET A C 1
ATOM 659 O O . MET A 1 85 ? 22.456 1.187 -39.534 1.00 96.38 85 MET A O 1
ATOM 663 N N . GLY A 1 86 ? 21.872 2.558 -37.866 1.00 96.00 86 GLY A N 1
ATOM 664 C CA . GLY A 1 86 ? 22.075 3.781 -38.641 1.00 96.00 86 GLY A CA 1
ATOM 665 C C . GLY A 1 86 ? 23.487 3.860 -39.231 1.00 96.00 86 GLY A C 1
ATOM 666 O O . GLY A 1 86 ? 23.642 4.087 -40.425 1.00 96.00 86 GLY A O 1
ATOM 667 N N . ILE A 1 87 ? 24.521 3.581 -38.434 1.00 95.06 87 ILE A N 1
ATOM 668 C CA . ILE A 1 87 ? 25.911 3.574 -38.921 1.00 95.06 87 ILE A CA 1
ATOM 669 C C . ILE A 1 87 ? 26.128 2.526 -40.023 1.00 95.06 87 ILE A C 1
ATOM 671 O O . ILE A 1 87 ? 26.859 2.795 -40.971 1.00 95.06 87 ILE A O 1
ATOM 675 N N . ILE A 1 88 ? 25.526 1.340 -39.907 1.00 94.88 88 ILE A N 1
ATOM 676 C CA . ILE A 1 88 ? 25.671 0.271 -40.907 1.00 94.88 88 ILE A CA 1
ATOM 677 C C . ILE A 1 88 ? 24.955 0.639 -42.213 1.00 94.88 88 ILE A C 1
ATOM 679 O O . ILE A 1 88 ? 25.543 0.500 -43.279 1.00 94.88 88 ILE A O 1
ATOM 683 N N . PHE A 1 89 ? 23.713 1.121 -42.137 1.00 92.19 89 PHE A N 1
ATOM 684 C CA . PHE A 1 89 ? 22.866 1.358 -43.311 1.00 92.19 89 PHE A CA 1
ATOM 685 C C . PHE A 1 89 ? 23.162 2.671 -44.046 1.00 92.19 89 PHE A C 1
ATOM 687 O O . PHE A 1 89 ? 22.951 2.737 -45.249 1.00 92.19 89 PHE A O 1
ATOM 694 N N . PHE A 1 90 ? 23.654 3.710 -43.363 1.00 87.38 90 PHE A N 1
ATOM 695 C CA . PHE A 1 90 ? 24.004 4.994 -43.996 1.00 87.38 90 PHE A CA 1
ATOM 696 C C . PHE A 1 90 ? 25.464 5.067 -44.481 1.00 87.38 90 PHE A C 1
ATOM 698 O O . PHE A 1 90 ? 25.927 6.138 -44.869 1.00 87.38 90 PHE A O 1
ATOM 705 N N . LYS A 1 91 ? 26.213 3.960 -44.411 1.00 76.88 91 LYS A N 1
ATOM 706 C CA . LYS A 1 91 ? 27.613 3.874 -44.862 1.00 76.88 91 LYS A CA 1
ATOM 707 C C . LYS A 1 91 ? 27.764 3.350 -46.305 1.00 76.88 91 LYS A C 1
ATOM 709 O O . LYS A 1 91 ? 28.892 3.292 -46.794 1.00 76.88 91 LYS A O 1
ATOM 714 N N . GLU A 1 92 ? 26.663 3.013 -46.975 1.00 55.50 92 GLU A N 1
ATOM 715 C CA . GLU A 1 92 ? 26.581 2.827 -48.439 1.00 55.50 92 GLU A CA 1
ATOM 716 C C . GLU A 1 92 ? 26.182 4.132 -49.140 1.00 55.50 92 GLU A C 1
ATOM 718 O O . GLU A 1 92 ? 26.725 4.387 -50.239 1.00 55.50 92 GLU A O 1
#

Radius of gyration: 23.25 Å; Cα contacts (8 Å, |Δi|>4): 73; chains: 1; bounding box: 46×23×68 Å

Mean predicted aligned error: 5.71 Å

Solvent-accessible surface area (backbone atoms only — not comparable to full-atom values): 5561 Å² total; per-residue (Å²): 138,87,86,78,60,65,70,61,51,48,53,53,49,54,55,52,48,52,58,36,42,78,71,70,42,70,58,45,44,74,45,40,74,50,48,73,32,41,74,66,39,72,95,54,62,45,80,38,74,49,65,47,64,84,72,76,37,74,89,73,48,74,50,75,71,74,5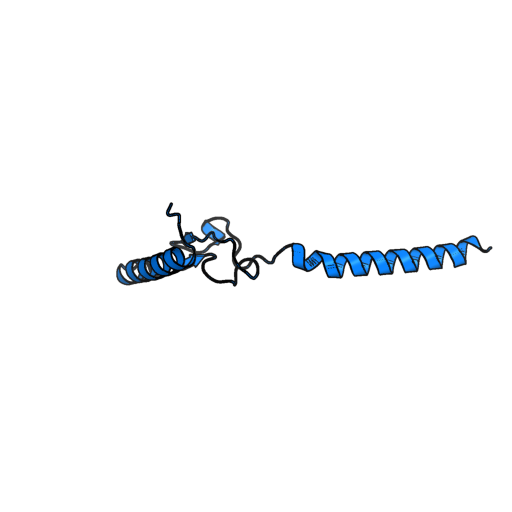2,50,61,63,52,48,51,55,50,53,52,50,51,52,52,52,52,52,48,48,60,62,69,73,70,116

Secondary structure (DSSP, 8-state):
---S-HHHHHHHHHHHHHHHHTTT-TT-EEESSSTTTTTT--S--EEESS-GGGGT--SSPPPGGGGHHHHHHHHHHHHHHHHHHHHHHTT-

Nearest PDB structures (foldseek):
  8rx0-assembly1_G  TM=3.903E-01  e=2.282E+00  Homo sapiens

pLDDT: mean 91.6, std 7.66, range [55.5, 98.38]